Protein AF-A0A940ULR6-F1 (afdb_monomer_lite)

pLDDT: mean 80.5, std 16.22, range [32.34, 98.06]

Foldseek 3Di:
DDPVVVVVVVVCVVVVVPDPDPPPPPDPPDDDDDDDDDDQPDDPVVVVVCLVVCVPVVVVVCCVVDNDDDDDDDAADSADQLVVQCVFQVDHCVQQQCRYLVGGAAGDPPRGPQNVVCVPVHVVVDQDDDEDQDCSRANQADCDPVHRGYNNVNHDPSDYDHDD

Radius of gyration: 23.09 Å; chains: 1; bounding box: 43×70×54 Å

Sequence (164 aa):
MNRRLFLLIALLLPLLISGPSPTALAEDGTPRNIVLIGWDGCNRDVLKELIARKELPTMTALVREGALVDITVTTGATDTKAGWAQILTGYKPEVSGVYSNRRFKPIPKGMTILERAKMSPGADNVYTAMIVAKKENLGNEAPNAAFPGGPYHFSHAGMDLFIN

Structure (mmCIF, N/CA/C/O backbone):
data_AF-A0A940ULR6-F1
#
_entry.id   AF-A0A940ULR6-F1
#
loop_
_atom_site.group_PDB
_atom_site.id
_atom_site.type_symbol
_atom_site.label_atom_id
_atom_site.label_alt_id
_atom_site.label_comp_id
_atom_site.label_asym_id
_atom_site.label_entity_id
_atom_site.label_seq_id
_atom_site.pdbx_PDB_ins_code
_atom_site.Cartn_x
_atom_site.Cartn_y
_atom_site.Cartn_z
_atom_site.occupancy
_atom_site.B_iso_or_equiv
_atom_site.auth_seq_id
_atom_site.auth_comp_id
_atom_site.auth_asym_id
_atom_site.auth_atom_id
_atom_site.pdbx_PDB_model_num
ATOM 1 N N . MET A 1 1 ? -17.163 -52.550 27.966 1.00 57.69 1 MET A N 1
ATOM 2 C CA . MET A 1 1 ? -17.166 -51.078 27.815 1.00 57.69 1 MET A CA 1
ATOM 3 C C . MET A 1 1 ? -18.480 -50.541 28.367 1.00 57.69 1 MET A C 1
ATOM 5 O O . MET A 1 1 ? -19.536 -50.986 27.936 1.00 57.69 1 MET A O 1
ATOM 9 N N . ASN A 1 2 ? -18.427 -49.694 29.398 1.00 74.31 2 ASN A N 1
ATOM 10 C CA . ASN A 1 2 ? -19.606 -49.342 30.195 1.00 74.31 2 ASN A CA 1
ATOM 11 C C . ASN A 1 2 ? -20.578 -48.474 29.389 1.00 74.31 2 ASN A C 1
ATOM 13 O O . ASN A 1 2 ? -20.200 -47.421 28.886 1.00 74.31 2 ASN A O 1
ATOM 17 N N . ARG A 1 3 ? -21.849 -48.883 29.316 1.00 67.56 3 ARG A N 1
ATOM 18 C CA . ARG A 1 3 ? -22.925 -48.183 28.585 1.00 67.56 3 ARG A CA 1
ATOM 19 C C . ARG A 1 3 ? -23.041 -46.696 28.970 1.00 67.56 3 ARG A C 1
ATOM 21 O O . ARG A 1 3 ? -23.338 -45.860 28.128 1.00 67.56 3 ARG A O 1
ATOM 28 N N . ARG A 1 4 ? -22.716 -46.366 30.228 1.00 68.62 4 ARG A N 1
ATOM 29 C CA . ARG A 1 4 ? -22.636 -44.989 30.755 1.00 68.62 4 ARG A CA 1
ATOM 30 C C . ARG A 1 4 ? -21.445 -44.187 30.209 1.00 68.62 4 ARG A C 1
ATOM 32 O O . ARG A 1 4 ? -21.587 -42.999 29.961 1.00 68.62 4 ARG A O 1
ATOM 39 N N . LEU A 1 5 ? -20.302 -44.836 29.978 1.00 66.50 5 LEU A N 1
ATOM 40 C CA . LEU A 1 5 ? -19.107 -44.216 29.393 1.00 66.50 5 LEU A CA 1
ATOM 41 C C . LEU A 1 5 ? -19.309 -43.925 27.898 1.00 66.50 5 LEU A C 1
ATOM 43 O O . LEU A 1 5 ? -18.894 -42.881 27.414 1.00 66.50 5 LEU A O 1
ATOM 47 N N . PHE A 1 6 ? -20.020 -44.808 27.188 1.00 69.50 6 PHE A N 1
ATOM 48 C CA . PHE A 1 6 ? -20.367 -44.603 25.778 1.00 69.50 6 PHE A CA 1
ATOM 49 C C . PHE A 1 6 ? -21.338 -43.429 25.578 1.00 69.50 6 PHE A C 1
ATOM 51 O O . PHE A 1 6 ? -21.169 -42.639 24.655 1.00 69.50 6 PHE A O 1
ATOM 58 N N . LEU A 1 7 ? -22.315 -43.272 26.479 1.00 68.19 7 LEU A N 1
ATOM 59 C CA . LEU A 1 7 ? -23.265 -42.154 26.446 1.00 68.19 7 LEU A CA 1
ATOM 60 C C . LEU A 1 7 ? -22.602 -40.802 26.751 1.00 68.19 7 LEU A C 1
ATOM 62 O O . LEU A 1 7 ? -22.934 -39.818 26.104 1.00 68.19 7 LEU A O 1
ATOM 66 N N . LEU A 1 8 ? -21.639 -40.752 27.677 1.00 64.88 8 LEU A N 1
ATOM 67 C CA . LEU A 1 8 ? -20.884 -39.528 27.982 1.00 64.88 8 LEU A CA 1
ATOM 68 C C . LEU A 1 8 ? -19.987 -39.084 26.818 1.00 64.88 8 LEU A C 1
ATOM 70 O O . LEU A 1 8 ? -19.947 -37.900 26.497 1.00 64.88 8 LEU A O 1
ATOM 74 N N . ILE A 1 9 ? -19.314 -40.026 26.151 1.00 63.59 9 ILE A N 1
ATOM 75 C CA . ILE A 1 9 ? -18.475 -39.726 24.979 1.00 63.59 9 ILE A CA 1
ATOM 76 C C . ILE A 1 9 ? -19.342 -39.269 23.796 1.00 63.59 9 ILE A C 1
ATOM 78 O O . ILE A 1 9 ? -18.994 -38.301 23.125 1.00 63.59 9 ILE A O 1
ATOM 82 N N . ALA A 1 10 ? -20.503 -39.897 23.582 1.00 65.38 10 ALA A N 1
ATOM 83 C CA . ALA A 1 10 ? -21.436 -39.503 22.527 1.00 65.38 10 ALA A CA 1
ATOM 84 C C . ALA A 1 10 ? -22.068 -38.115 22.757 1.00 65.38 10 ALA A C 1
ATOM 86 O O . ALA A 1 10 ? -22.395 -37.438 21.786 1.00 65.38 10 ALA A O 1
ATOM 87 N N . LEU A 1 11 ? -22.214 -37.673 24.014 1.00 62.41 11 LEU A N 1
ATOM 88 C CA . LEU A 1 11 ? -22.770 -36.353 24.342 1.00 62.41 11 LEU A CA 1
ATOM 89 C C . LEU A 1 11 ? -21.739 -35.213 24.267 1.00 62.41 11 LEU A C 1
ATOM 91 O O . LEU A 1 11 ? -22.118 -34.068 24.042 1.00 62.41 11 LEU A O 1
ATOM 95 N N . LEU A 1 12 ? -20.450 -35.509 24.467 1.00 58.41 12 LEU A N 1
ATOM 96 C CA . LEU A 1 12 ? -19.371 -34.510 24.458 1.00 58.41 12 LEU A CA 1
ATOM 97 C C . LEU A 1 12 ? -18.772 -34.276 23.063 1.00 58.41 12 LEU A C 1
ATOM 99 O O . LEU A 1 12 ? -18.238 -33.199 22.801 1.00 58.41 12 LEU A O 1
ATOM 103 N N . LEU A 1 13 ? -18.895 -35.243 22.148 1.00 55.69 13 LEU A N 1
ATOM 104 C CA . LEU A 1 13 ? -18.376 -35.136 20.779 1.00 55.69 13 LEU A CA 1
ATOM 105 C C . LEU A 1 13 ? -18.987 -33.982 19.946 1.00 55.69 13 LEU A C 1
ATOM 107 O O . LEU A 1 13 ? -18.231 -33.334 19.225 1.00 55.69 13 LEU A O 1
ATOM 111 N N . PRO A 1 14 ? -20.293 -33.652 20.047 1.00 55.56 14 PRO A N 1
ATOM 112 C CA . PRO A 1 14 ? -20.871 -32.523 19.312 1.00 55.56 14 PRO A CA 1
ATOM 113 C C . PRO A 1 14 ? -20.411 -31.157 19.841 1.00 55.56 14 PRO A C 1
ATOM 115 O O . PRO A 1 14 ? -20.348 -30.200 19.073 1.00 55.56 14 PRO A O 1
ATOM 118 N N . LEU A 1 15 ? -20.057 -31.048 21.131 1.00 55.44 15 LEU A N 1
ATOM 119 C CA . LEU A 1 15 ? -19.598 -29.782 21.722 1.00 55.44 15 LEU A CA 1
ATOM 120 C C . LEU A 1 15 ? -18.194 -29.375 21.251 1.00 55.44 15 LEU A C 1
ATOM 122 O O . LEU A 1 15 ? -17.870 -28.193 21.274 1.00 55.44 15 LEU A O 1
ATOM 126 N N . LEU A 1 16 ? -17.374 -30.32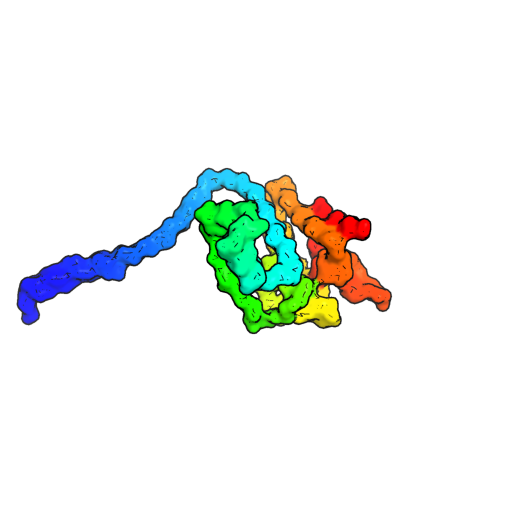8 20.800 1.00 53.81 16 LEU A N 1
ATOM 127 C CA . LEU A 1 16 ? -16.021 -30.067 20.296 1.00 53.81 16 LEU A CA 1
ATOM 128 C C . LEU A 1 16 ? -15.987 -29.637 18.819 1.00 53.81 16 LEU A C 1
ATOM 130 O O . LEU A 1 16 ? -14.940 -29.203 18.345 1.00 53.81 16 LEU A O 1
ATOM 134 N N . ILE A 1 17 ? -17.107 -29.739 18.094 1.00 58.41 17 ILE A N 1
ATOM 135 C CA . ILE A 1 17 ? -17.198 -29.393 16.662 1.00 58.41 17 ILE A CA 1
ATOM 136 C C . ILE A 1 17 ? -17.853 -28.013 16.456 1.00 58.41 17 ILE A C 1
ATOM 138 O O . ILE A 1 17 ? -17.657 -27.379 15.422 1.00 58.41 17 ILE A O 1
ATOM 142 N N . SER A 1 18 ? -18.544 -27.483 17.469 1.00 52.00 18 SER A N 1
ATOM 143 C CA . SER A 1 18 ? -19.096 -26.122 17.470 1.00 52.00 18 SER A CA 1
ATOM 144 C C . SER A 1 18 ? -18.042 -25.078 17.858 1.00 52.00 18 SER A C 1
ATOM 146 O O . SER A 1 18 ? -18.204 -24.336 18.825 1.00 52.00 18 SER A O 1
ATOM 148 N N . GLY A 1 19 ? -16.938 -25.017 17.110 1.00 59.53 19 GLY A N 1
ATOM 149 C CA . GLY A 1 19 ? -16.098 -23.820 17.111 1.00 59.53 19 GLY A CA 1
ATOM 150 C C . GLY A 1 19 ? -16.905 -22.629 16.572 1.00 59.53 19 GLY A C 1
ATOM 151 O O . GLY A 1 19 ? -17.802 -22.838 15.749 1.00 59.53 19 GLY A O 1
ATOM 152 N N . PRO A 1 20 ? -16.636 -21.384 17.011 1.00 52.47 20 PRO A N 1
ATOM 153 C CA . PRO A 1 20 ? -17.268 -20.216 16.415 1.00 52.47 20 PRO A CA 1
ATOM 154 C C . PRO A 1 20 ? -16.977 -20.239 14.914 1.00 52.47 20 PRO A C 1
ATOM 156 O O . PRO A 1 20 ? -15.827 -20.125 14.489 1.00 52.47 20 PRO A O 1
ATOM 159 N N . SER A 1 21 ? -18.021 -20.443 14.111 1.00 54.41 21 SER A N 1
ATOM 160 C CA . SER A 1 21 ? -17.916 -20.238 12.673 1.00 54.41 21 SER A CA 1
ATOM 161 C C . SER A 1 21 ? -17.529 -18.776 12.479 1.00 54.41 21 SER A C 1
ATOM 163 O O . SER A 1 21 ? -18.183 -17.921 13.084 1.00 54.41 21 SER A O 1
ATOM 165 N N . PRO A 1 22 ? -16.474 -18.453 11.708 1.00 54.78 22 PRO A N 1
ATOM 166 C CA . PRO A 1 22 ? -16.236 -17.072 11.338 1.00 54.78 22 PRO A CA 1
ATOM 167 C C . PRO A 1 22 ? -17.518 -16.603 10.668 1.00 54.78 22 PRO A C 1
ATOM 169 O O . PRO A 1 22 ? -17.937 -17.169 9.657 1.00 54.78 22 PRO A O 1
ATOM 172 N N . THR A 1 23 ? -18.192 -15.640 11.288 1.00 44.72 23 THR A N 1
ATOM 173 C CA . THR A 1 23 ? -19.350 -14.983 10.707 1.00 44.72 23 THR A CA 1
ATOM 174 C C . THR A 1 23 ? -18.837 -14.296 9.452 1.00 44.72 23 THR A C 1
ATOM 176 O O . THR A 1 23 ? -18.324 -13.181 9.501 1.00 44.72 23 THR A O 1
ATOM 179 N N . ALA A 1 24 ? -18.880 -15.001 8.324 1.00 47.94 24 ALA A N 1
ATOM 180 C CA . ALA A 1 24 ? -18.775 -14.378 7.027 1.00 47.94 24 ALA A CA 1
ATOM 181 C C . ALA A 1 24 ? -19.951 -13.407 6.992 1.00 47.94 24 ALA A C 1
ATOM 183 O O . ALA A 1 24 ? -21.107 -13.831 7.016 1.00 47.94 24 ALA A O 1
ATOM 184 N N . LEU A 1 25 ? -19.657 -12.109 7.072 1.00 52.00 25 LEU A N 1
ATOM 185 C CA . LEU A 1 25 ? -20.650 -11.081 6.813 1.00 52.00 25 LEU A CA 1
ATOM 186 C C . LE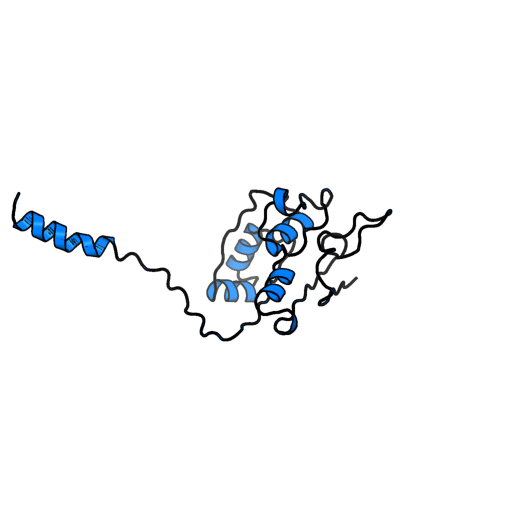U A 1 25 ? -21.249 -11.431 5.452 1.00 52.00 25 LEU A C 1
ATOM 188 O O . LEU A 1 25 ? -20.531 -11.425 4.454 1.00 52.00 25 LEU A O 1
ATOM 192 N N . ALA A 1 26 ? -22.519 -11.832 5.431 1.00 48.62 26 ALA A N 1
ATOM 193 C CA . ALA A 1 26 ? -23.229 -12.017 4.182 1.00 48.62 26 ALA A CA 1
ATOM 194 C C . ALA A 1 26 ? -23.204 -10.656 3.481 1.00 48.62 26 ALA A C 1
ATOM 196 O O . ALA A 1 26 ? -23.776 -9.694 3.995 1.00 48.62 26 ALA A O 1
ATOM 197 N N . GLU A 1 27 ? -22.470 -10.545 2.373 1.00 63.44 27 GLU A N 1
ATOM 198 C CA . GLU A 1 27 ? -22.562 -9.355 1.538 1.00 63.44 27 GLU A CA 1
ATOM 199 C C . GLU A 1 27 ? -24.001 -9.278 1.029 1.00 63.44 27 GLU A C 1
ATOM 201 O O . GLU A 1 27 ? -24.494 -10.210 0.397 1.00 63.44 27 GLU A O 1
ATOM 206 N N . ASP A 1 28 ? -24.684 -8.170 1.309 1.00 75.94 28 ASP A N 1
ATOM 207 C CA . ASP A 1 28 ? -26.061 -7.910 0.868 1.00 75.94 28 ASP A CA 1
ATOM 208 C C . ASP A 1 28 ? -26.179 -7.696 -0.659 1.00 75.94 28 ASP A C 1
ATOM 210 O O . ASP A 1 28 ? -27.242 -7.342 -1.165 1.00 75.94 28 ASP A O 1
ATOM 214 N N . GLY A 1 29 ? -25.088 -7.923 -1.399 1.00 73.69 29 GLY A N 1
ATOM 215 C CA . GLY A 1 29 ? -24.981 -7.745 -2.843 1.00 73.69 29 GLY A CA 1
ATOM 216 C C . GLY A 1 29 ? -24.878 -6.285 -3.283 1.00 73.69 29 GLY A C 1
ATOM 217 O O . GLY A 1 29 ? -24.722 -6.035 -4.478 1.00 73.69 29 GLY A O 1
ATOM 218 N N . THR A 1 30 ? -24.937 -5.319 -2.360 1.00 80.94 30 THR A N 1
ATOM 219 C CA . THR A 1 30 ? -24.827 -3.898 -2.691 1.00 80.94 30 THR A CA 1
ATOM 220 C C . THR A 1 30 ? -23.364 -3.548 -2.960 1.00 80.94 30 THR A C 1
ATOM 222 O O . THR A 1 30 ? -22.525 -3.695 -2.064 1.00 80.94 30 THR A O 1
ATOM 225 N N . PRO A 1 31 ? -23.021 -3.039 -4.159 1.00 82.50 31 PRO A N 1
ATOM 226 C CA . PRO A 1 31 ? -21.664 -2.599 -4.443 1.00 82.50 31 PRO A CA 1
ATOM 227 C C . PRO A 1 31 ? -21.211 -1.533 -3.443 1.00 82.50 31 PRO A C 1
ATOM 229 O O . PRO A 1 31 ? -21.922 -0.558 -3.190 1.00 82.50 31 PRO A O 1
ATOM 232 N N . ARG A 1 32 ? -20.009 -1.702 -2.884 1.00 87.88 32 ARG A N 1
ATOM 233 C CA . ARG A 1 32 ? -19.414 -0.735 -1.956 1.00 87.88 32 ARG A CA 1
ATOM 234 C C . ARG A 1 32 ? -18.205 -0.064 -2.580 1.00 87.88 32 ARG A C 1
ATOM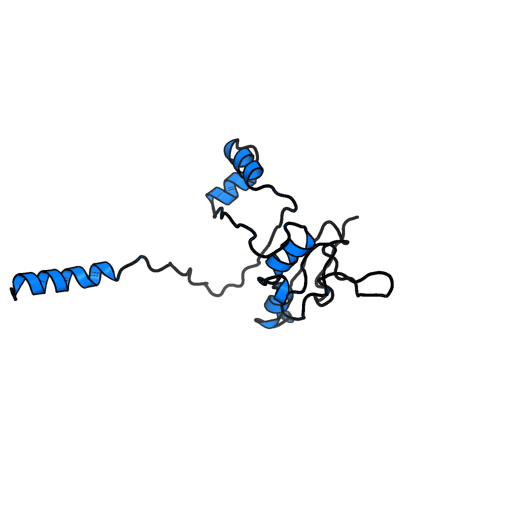 236 O O . ARG A 1 32 ? -17.333 -0.721 -3.142 1.00 87.88 32 ARG A O 1
ATOM 243 N N . ASN A 1 33 ? -18.141 1.254 -2.430 1.00 91.06 33 ASN A N 1
ATOM 244 C CA . ASN A 1 33 ? -16.945 2.011 -2.768 1.00 91.06 33 ASN A CA 1
ATOM 245 C C . ASN A 1 33 ? -15.846 1.690 -1.753 1.00 91.06 33 ASN A C 1
ATOM 247 O O . ASN A 1 33 ? -16.088 1.706 -0.545 1.00 91.06 33 ASN A O 1
ATOM 251 N N . ILE A 1 34 ? -14.638 1.422 -2.243 1.00 91.38 34 ILE A N 1
ATOM 252 C CA . ILE A 1 34 ? -13.480 1.089 -1.412 1.00 91.38 34 ILE A CA 1
ATOM 253 C C . ILE A 1 34 ? -12.454 2.208 -1.541 1.00 91.38 34 ILE A C 1
ATOM 255 O O . ILE A 1 34 ? -12.069 2.582 -2.648 1.00 91.38 34 ILE A O 1
ATOM 259 N N . VAL A 1 35 ? -11.984 2.713 -0.400 1.00 92.75 35 VAL A N 1
ATOM 260 C CA . VAL A 1 35 ? -10.885 3.679 -0.332 1.00 92.75 35 VAL A CA 1
ATOM 261 C C . VAL A 1 35 ? -9.723 3.039 0.416 1.00 92.75 35 VAL A C 1
ATOM 263 O O . VAL A 1 35 ? -9.858 2.659 1.577 1.00 92.75 35 VAL A O 1
ATOM 266 N N . LEU A 1 36 ? -8.575 2.937 -0.254 1.00 92.81 36 LEU A N 1
ATOM 267 C CA . LEU A 1 36 ? -7.310 2.533 0.351 1.00 92.81 36 LEU A CA 1
ATOM 268 C C . LEU A 1 36 ? -6.443 3.776 0.563 1.00 92.81 36 LEU A C 1
ATOM 270 O O . LEU A 1 36 ? -6.073 4.445 -0.399 1.00 92.81 36 LEU A O 1
ATOM 274 N N . ILE A 1 37 ? -6.101 4.065 1.818 1.00 92.94 37 ILE A N 1
ATOM 275 C CA . ILE A 1 37 ? -5.206 5.163 2.195 1.00 92.94 37 ILE A CA 1
ATOM 276 C C . ILE A 1 37 ? -3.907 4.552 2.706 1.00 92.94 37 ILE A C 1
ATOM 278 O O . ILE A 1 37 ? -3.927 3.740 3.629 1.00 92.94 37 ILE A O 1
ATOM 282 N N . GLY A 1 38 ? -2.777 4.953 2.129 1.00 91.62 38 GLY A N 1
ATOM 283 C CA . GLY A 1 38 ? -1.462 4.592 2.651 1.00 91.62 38 GLY A CA 1
ATOM 284 C C . GLY A 1 38 ? -0.727 5.815 3.167 1.00 91.62 38 GLY A C 1
ATOM 285 O O . GLY A 1 38 ? -0.652 6.842 2.495 1.00 91.62 38 GLY A O 1
ATOM 286 N N . TRP A 1 39 ? -0.167 5.680 4.364 1.00 93.00 39 TRP A N 1
ATOM 287 C CA . TRP A 1 39 ? 0.695 6.676 4.981 1.00 93.00 39 TRP A CA 1
ATOM 288 C C . TRP A 1 39 ? 2.150 6.224 4.830 1.00 93.00 39 TRP A C 1
ATOM 290 O O . TRP A 1 39 ? 2.625 5.360 5.568 1.00 93.00 39 TRP A O 1
ATOM 300 N N . ASP A 1 40 ? 2.851 6.796 3.848 1.00 90.38 40 ASP A N 1
ATOM 301 C CA . ASP A 1 40 ? 4.253 6.458 3.582 1.00 90.38 40 ASP A CA 1
ATOM 302 C C . ASP A 1 40 ? 5.159 6.868 4.758 1.00 90.38 40 ASP A C 1
ATOM 304 O O . ASP A 1 40 ? 4.992 7.936 5.349 1.00 90.38 40 ASP A O 1
ATOM 308 N N . GLY A 1 41 ? 6.102 5.997 5.118 1.00 91.25 41 GLY A N 1
ATOM 309 C CA . GLY A 1 41 ? 7.011 6.200 6.247 1.00 91.25 41 GLY A CA 1
ATOM 310 C C . GLY A 1 41 ? 6.359 6.161 7.637 1.00 91.25 41 GLY A C 1
ATOM 311 O O . GLY A 1 41 ? 7.011 6.535 8.612 1.00 91.25 41 GLY A O 1
ATOM 312 N N . CYS A 1 42 ? 5.102 5.718 7.767 1.00 94.44 42 CYS A N 1
ATOM 313 C CA . CYS A 1 42 ? 4.434 5.621 9.065 1.00 94.44 42 CYS A CA 1
ATOM 314 C C . CYS A 1 42 ? 5.059 4.514 9.931 1.00 94.44 42 CYS A C 1
ATOM 316 O O . CYS A 1 42 ? 4.901 3.320 9.663 1.00 94.44 42 CYS A O 1
ATOM 318 N N . ASN A 1 43 ? 5.773 4.902 10.988 1.00 94.56 43 ASN A N 1
ATOM 319 C CA . ASN A 1 43 ? 6.331 3.954 11.946 1.00 94.56 43 ASN A CA 1
ATOM 320 C C . ASN A 1 43 ? 5.231 3.437 12.894 1.00 94.56 43 ASN A C 1
ATOM 322 O O . ASN A 1 43 ? 4.539 4.224 13.542 1.00 94.56 43 ASN A O 1
ATOM 326 N N . ARG A 1 44 ? 5.101 2.107 12.995 1.00 95.38 44 ARG A N 1
ATOM 327 C CA . ARG A 1 44 ? 4.078 1.427 13.808 1.00 95.38 44 ARG A CA 1
ATOM 328 C C . ARG A 1 44 ? 4.119 1.832 15.282 1.00 95.38 44 ARG A C 1
ATOM 330 O O . ARG A 1 44 ? 3.065 2.074 15.867 1.00 95.38 44 ARG A O 1
ATOM 337 N N . ASP A 1 45 ? 5.305 1.875 15.877 1.00 96.75 45 ASP A N 1
ATOM 338 C CA . ASP A 1 45 ? 5.456 2.091 17.317 1.00 96.75 45 ASP A CA 1
ATOM 339 C C . ASP A 1 45 ? 5.130 3.541 17.671 1.00 96.75 45 ASP A C 1
ATOM 341 O O . ASP A 1 45 ? 4.360 3.795 18.596 1.00 96.75 45 ASP A O 1
ATOM 345 N N . VAL A 1 46 ? 5.596 4.481 16.843 1.00 97.56 46 VAL A N 1
ATOM 346 C CA . VAL A 1 46 ? 5.255 5.905 16.967 1.00 97.56 46 VAL A CA 1
ATOM 347 C C . VAL A 1 46 ? 3.748 6.123 16.804 1.00 97.56 46 VAL A C 1
ATOM 349 O O . VAL A 1 46 ? 3.140 6.830 17.604 1.00 97.56 46 VAL A O 1
ATOM 352 N N . LEU A 1 47 ? 3.106 5.489 15.814 1.00 96.75 47 LEU A N 1
ATOM 353 C CA . LEU A 1 47 ? 1.654 5.589 15.627 1.00 96.75 47 LEU A CA 1
ATOM 354 C C . LEU A 1 47 ? 0.891 5.111 16.872 1.00 96.75 47 LEU A C 1
ATOM 356 O O . LEU A 1 47 ? -0.031 5.785 17.332 1.00 96.75 47 LEU A O 1
ATOM 360 N N . LYS A 1 48 ? 1.280 3.960 17.431 1.00 97.31 48 LYS A N 1
ATOM 361 C CA . LYS A 1 48 ? 0.657 3.403 18.639 1.00 97.31 48 LYS A CA 1
ATOM 362 C C . LYS A 1 48 ? 0.870 4.297 19.861 1.00 97.31 48 LYS A C 1
ATOM 364 O O . LYS A 1 48 ? -0.072 4.489 20.626 1.00 97.31 48 LYS A O 1
ATOM 369 N N . GLU A 1 49 ? 2.059 4.873 20.023 1.00 98.06 49 GLU A N 1
ATOM 370 C CA . GLU A 1 49 ? 2.363 5.840 21.083 1.00 98.06 49 GLU A CA 1
ATOM 371 C C . GLU A 1 49 ? 1.460 7.079 20.990 1.00 98.06 49 GLU A C 1
ATOM 373 O O . GLU A 1 49 ? 0.833 7.465 21.978 1.00 98.06 49 GLU A O 1
ATOM 378 N N . LEU A 1 50 ? 1.316 7.657 19.795 1.00 98.00 50 LEU A N 1
ATOM 379 C CA . LEU A 1 50 ? 0.468 8.830 19.564 1.00 98.00 50 LEU A CA 1
ATOM 380 C C . LEU A 1 50 ? -1.025 8.536 19.787 1.00 98.00 50 LEU A C 1
ATOM 382 O O . LEU A 1 50 ? -1.745 9.359 20.358 1.00 98.00 50 LEU A O 1
ATOM 386 N N . ILE A 1 51 ? -1.502 7.351 19.387 1.00 97.00 51 ILE A N 1
ATOM 387 C CA . ILE A 1 51 ? -2.870 6.895 19.687 1.00 97.00 51 ILE A CA 1
ATOM 388 C C . ILE A 1 51 ? -3.064 6.748 21.201 1.00 97.00 51 ILE A C 1
ATOM 390 O O . ILE A 1 51 ? -4.059 7.235 21.739 1.00 97.00 51 ILE A O 1
ATOM 394 N N . ALA A 1 52 ? -2.111 6.131 21.908 1.00 96.56 52 ALA A N 1
ATOM 395 C CA . ALA A 1 52 ? -2.181 5.950 23.359 1.00 96.56 52 ALA A CA 1
ATOM 396 C C . ALA A 1 52 ? -2.229 7.291 24.110 1.00 96.56 52 ALA A C 1
ATOM 398 O O . ALA A 1 52 ? -2.961 7.428 25.092 1.00 96.56 52 ALA A O 1
ATOM 399 N N . ARG A 1 53 ? -1.513 8.304 23.607 1.00 97.81 53 ARG A N 1
ATOM 400 C CA . ARG A 1 53 ? -1.559 9.686 24.112 1.00 97.81 53 ARG A CA 1
ATOM 401 C C . ARG A 1 53 ? -2.798 10.474 23.684 1.00 97.81 53 ARG A C 1
ATOM 403 O O . ARG A 1 53 ? -2.993 11.590 24.154 1.00 97.81 53 ARG A O 1
ATOM 410 N N . LYS A 1 54 ? -3.667 9.897 22.845 1.00 95.75 54 LYS A N 1
ATOM 411 C CA . LYS A 1 54 ? -4.864 10.534 22.264 1.00 95.75 54 LYS A CA 1
ATOM 412 C C . LYS A 1 54 ? -4.551 11.768 21.408 1.00 95.75 54 LYS A C 1
ATOM 414 O O . LYS A 1 54 ? -5.414 12.620 21.218 1.00 95.75 54 LYS A O 1
ATOM 419 N N . GLU A 1 55 ? -3.349 11.833 20.842 1.00 98.00 55 GLU A N 1
ATOM 420 C CA . GLU A 1 55 ? -2.908 12.937 19.976 1.00 98.00 55 GLU A CA 1
ATOM 421 C C . GLU A 1 55 ? -3.425 12.792 18.534 1.00 98.00 55 GLU A C 1
ATOM 423 O O . GLU A 1 55 ? -3.415 13.747 17.762 1.00 98.00 55 GLU A O 1
ATOM 428 N N . LEU A 1 56 ? -3.937 11.609 18.175 1.00 97.56 56 LEU A N 1
ATOM 429 C CA . LEU A 1 56 ? -4.539 11.314 16.873 1.00 97.56 56 LEU A CA 1
ATOM 430 C C . LEU A 1 56 ? -6.023 10.939 17.037 1.00 97.56 56 LEU A C 1
ATOM 432 O O . LEU A 1 56 ? -6.374 9.760 16.934 1.00 97.56 56 LEU A O 1
ATOM 436 N N . PRO A 1 57 ? -6.922 11.905 17.309 1.00 96.50 57 PRO A N 1
ATOM 437 C CA . PRO A 1 57 ? -8.312 11.619 17.675 1.00 96.50 57 PRO A CA 1
ATOM 438 C C . PRO A 1 57 ? -9.073 10.835 16.596 1.00 96.50 57 PRO A C 1
ATOM 440 O O . PRO A 1 57 ? -9.795 9.892 16.921 1.00 96.50 57 PRO A O 1
ATOM 443 N N . THR A 1 58 ? -8.855 11.151 15.316 1.00 97.06 58 THR A N 1
ATOM 444 C CA . THR A 1 58 ? -9.472 10.426 14.193 1.00 97.06 58 THR A CA 1
ATOM 445 C C . THR A 1 58 ? -8.979 8.983 14.101 1.00 97.06 58 THR A C 1
ATOM 447 O O . THR A 1 58 ? -9.781 8.075 13.907 1.00 97.06 58 THR A O 1
ATOM 450 N N . MET A 1 59 ? -7.675 8.741 14.288 1.00 95.94 59 MET A N 1
ATOM 451 C CA . MET A 1 59 ? -7.129 7.377 14.262 1.00 95.94 59 MET A CA 1
ATOM 452 C C . MET A 1 59 ? -7.649 6.556 15.440 1.00 95.94 59 MET A C 1
ATOM 454 O O . MET A 1 59 ? -8.041 5.409 15.261 1.00 95.94 59 MET A O 1
ATOM 458 N N . THR A 1 60 ? -7.731 7.157 16.628 1.00 96.00 60 THR A N 1
ATOM 459 C CA . THR A 1 60 ? -8.323 6.518 17.809 1.00 96.00 60 THR A CA 1
ATOM 460 C C . THR A 1 60 ? -9.770 6.082 17.556 1.00 96.00 60 THR A C 1
ATOM 462 O O . THR A 1 60 ? -10.144 4.973 17.933 1.00 96.00 60 THR A O 1
ATOM 465 N N . ALA A 1 61 ? -10.580 6.916 16.893 1.00 97.06 61 ALA A N 1
ATOM 466 C CA . ALA A 1 61 ? -11.952 6.560 16.527 1.00 97.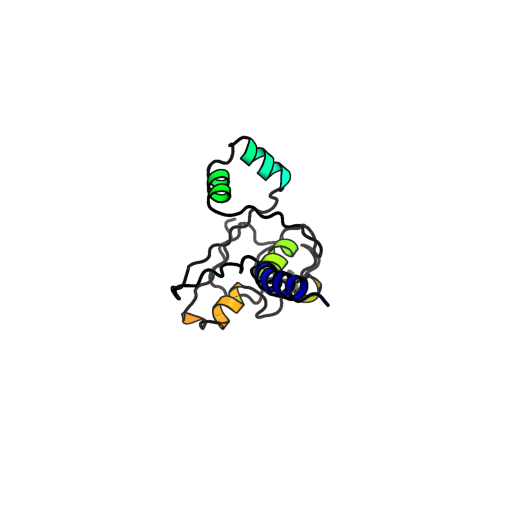06 61 ALA A CA 1
ATOM 467 C C . ALA A 1 61 ? -12.001 5.396 15.522 1.00 97.06 61 ALA A C 1
ATOM 469 O O . ALA A 1 61 ? -12.714 4.424 15.763 1.00 97.06 61 ALA A O 1
ATOM 470 N N . LEU A 1 62 ? -11.182 5.439 14.463 1.00 95.62 62 LEU A N 1
ATOM 471 C CA . LEU A 1 62 ? -11.106 4.365 13.463 1.00 95.62 62 LEU A CA 1
ATOM 472 C C . LEU A 1 62 ? -10.676 3.026 14.071 1.00 95.62 62 LEU A C 1
ATOM 474 O O . LEU A 1 62 ? -11.250 1.991 13.747 1.00 95.62 62 LEU A O 1
ATOM 478 N N . VAL A 1 63 ? -9.692 3.034 14.974 1.00 94.88 63 VAL A N 1
ATOM 479 C CA . VAL A 1 63 ? -9.239 1.817 15.665 1.00 94.88 63 VAL A CA 1
ATOM 480 C C . VAL A 1 63 ? -10.329 1.259 16.579 1.00 94.88 63 VAL A C 1
ATOM 482 O O . VAL A 1 63 ? -10.478 0.045 16.669 1.00 94.88 63 VAL A O 1
ATOM 485 N N . ARG A 1 64 ? -11.103 2.127 17.241 1.00 95.56 64 ARG A N 1
ATOM 486 C CA . ARG A 1 64 ? -12.217 1.722 18.110 1.00 95.56 64 ARG A CA 1
ATOM 487 C C . ARG A 1 64 ? -13.387 1.122 17.324 1.00 95.56 64 ARG A C 1
ATOM 489 O O . ARG A 1 64 ? -14.037 0.212 17.824 1.00 95.56 64 ARG A O 1
ATOM 496 N N . GLU A 1 65 ? -13.693 1.670 16.151 1.00 97.12 65 GLU A N 1
ATOM 497 C CA . GLU A 1 65 ? -14.843 1.269 15.322 1.00 97.12 65 GLU A CA 1
ATOM 498 C C . GLU A 1 65 ? -14.515 0.135 14.343 1.00 97.12 65 GLU A C 1
ATOM 500 O O . GLU A 1 65 ? -15.415 -0.555 13.869 1.00 97.12 65 GLU A O 1
ATOM 505 N N . GLY A 1 66 ? -13.231 -0.063 14.047 1.00 95.88 66 GLY A N 1
ATOM 506 C CA . GLY A 1 66 ? -12.731 -1.100 13.157 1.00 95.88 66 GLY A CA 1
ATOM 507 C C . GLY A 1 66 ? -11.713 -2.006 13.841 1.00 95.88 66 GLY A C 1
ATOM 508 O O . GLY A 1 66 ? -11.937 -2.524 14.932 1.00 95.88 66 GLY A O 1
ATOM 509 N N . ALA A 1 67 ? -10.590 -2.231 13.162 1.00 94.50 67 ALA A N 1
ATOM 510 C CA . ALA A 1 67 ? -9.515 -3.082 13.648 1.00 94.50 67 ALA A CA 1
ATOM 511 C C . ALA A 1 67 ? -8.150 -2.440 13.387 1.00 94.50 67 ALA A C 1
ATOM 513 O O . ALA A 1 67 ? -7.925 -1.832 12.340 1.00 94.50 67 ALA A O 1
ATOM 514 N N . LEU A 1 68 ? -7.220 -2.638 14.323 1.00 95.12 68 LEU A N 1
ATOM 515 C CA . LEU A 1 68 ? -5.800 -2.355 14.142 1.00 95.12 68 LEU A CA 1
ATOM 516 C C . LEU A 1 68 ? -5.048 -3.681 14.073 1.00 95.12 68 LEU A C 1
ATOM 518 O O . LEU A 1 68 ? -5.038 -4.440 15.042 1.00 95.12 68 LEU A O 1
ATOM 522 N N . VAL A 1 69 ? -4.425 -3.958 12.930 1.00 95.19 69 VAL A N 1
ATOM 523 C CA . VAL A 1 69 ? -3.736 -5.227 12.678 1.00 95.19 69 VAL A CA 1
ATOM 524 C C . VAL A 1 69 ? -2.247 -4.975 12.485 1.00 95.19 69 VAL A C 1
ATOM 526 O O . VAL A 1 69 ? -1.843 -4.158 11.659 1.00 95.19 69 VAL A O 1
ATOM 529 N N . ASP A 1 70 ? -1.424 -5.711 13.229 1.00 95.12 70 ASP A N 1
ATOM 530 C CA . ASP A 1 70 ? 0.026 -5.664 13.081 1.00 95.12 70 ASP A CA 1
ATOM 531 C C . ASP A 1 70 ? 0.471 -6.494 11.874 1.00 95.12 70 ASP A C 1
ATOM 533 O O . ASP A 1 70 ? 0.440 -7.723 11.896 1.00 95.12 70 ASP A O 1
ATOM 537 N N . ILE A 1 71 ? 0.921 -5.810 10.819 1.00 91.19 71 ILE A N 1
ATOM 538 C CA . ILE A 1 71 ? 1.417 -6.437 9.587 1.00 91.19 71 ILE A CA 1
ATOM 539 C C . ILE A 1 71 ? 2.919 -6.202 9.464 1.00 91.19 71 ILE A C 1
ATOM 541 O O . ILE A 1 71 ? 3.376 -5.058 9.402 1.00 91.19 71 ILE A O 1
ATOM 545 N N . THR A 1 72 ? 3.696 -7.283 9.431 1.00 91.38 72 THR A N 1
ATOM 546 C CA . THR A 1 72 ? 5.157 -7.237 9.281 1.00 91.38 72 THR A CA 1
ATOM 547 C C . THR A 1 72 ? 5.552 -7.617 7.859 1.00 91.38 72 THR A C 1
ATOM 549 O O . THR A 1 72 ? 5.144 -8.660 7.349 1.00 91.38 72 THR A O 1
ATOM 552 N N . VAL A 1 73 ? 6.375 -6.782 7.224 1.00 88.75 73 VAL A N 1
ATOM 553 C CA . VAL A 1 73 ? 6.951 -7.070 5.905 1.00 88.75 73 VAL A CA 1
ATOM 554 C C . VAL A 1 73 ? 8.023 -8.151 6.056 1.00 88.75 73 VAL A C 1
ATOM 556 O O . VAL A 1 73 ? 8.979 -7.973 6.803 1.00 88.75 73 VAL A O 1
ATOM 559 N N . THR A 1 74 ? 7.863 -9.276 5.355 1.00 89.56 74 THR A N 1
ATOM 560 C CA . THR A 1 74 ? 8.759 -10.447 5.468 1.00 89.56 74 THR A CA 1
ATOM 561 C C . THR A 1 74 ? 9.508 -10.797 4.184 1.00 89.56 74 THR A C 1
ATOM 563 O O . THR A 1 74 ? 10.405 -11.633 4.213 1.00 89.56 74 THR A O 1
ATOM 566 N N . THR A 1 75 ? 9.131 -10.216 3.042 1.00 84.06 75 THR A N 1
ATOM 567 C CA . THR A 1 75 ? 9.577 -10.690 1.714 1.00 84.06 75 THR A CA 1
ATOM 568 C C . THR A 1 75 ? 10.065 -9.591 0.775 1.00 84.06 75 THR A C 1
ATOM 570 O O . THR A 1 75 ? 10.576 -9.907 -0.294 1.00 84.06 75 THR A O 1
ATOM 573 N N . GLY A 1 76 ? 9.933 -8.317 1.147 1.00 85.56 76 GLY A N 1
ATOM 574 C CA . GLY A 1 76 ? 10.295 -7.178 0.303 1.00 85.56 76 GLY A CA 1
ATOM 575 C C . GLY A 1 76 ? 11.097 -6.123 1.049 1.00 85.56 76 GLY A C 1
ATOM 576 O O . GLY A 1 76 ? 11.177 -6.133 2.279 1.00 85.56 76 GLY A O 1
ATOM 577 N N . ALA A 1 77 ? 11.700 -5.212 0.286 1.00 92.56 77 ALA A N 1
ATOM 578 C CA . ALA A 1 77 ? 12.334 -4.031 0.849 1.00 92.56 77 ALA A CA 1
ATOM 579 C C . ALA A 1 77 ? 11.283 -3.134 1.518 1.00 92.56 77 ALA A C 1
ATOM 581 O O . ALA A 1 77 ? 10.179 -2.951 1.005 1.00 92.56 77 ALA A O 1
ATOM 582 N N . THR A 1 78 ? 11.642 -2.537 2.650 1.00 92.06 78 THR A N 1
ATOM 583 C CA . THR A 1 78 ? 10.813 -1.557 3.364 1.00 92.06 78 THR A CA 1
ATOM 584 C C . THR A 1 78 ? 11.026 -0.161 2.777 1.00 92.06 78 THR A C 1
ATOM 586 O O . THR A 1 78 ? 11.440 0.763 3.475 1.00 92.06 78 THR A O 1
ATOM 589 N N . ASP A 1 79 ? 10.819 -0.029 1.468 1.00 93.31 79 ASP A N 1
ATOM 590 C CA . ASP A 1 79 ? 10.866 1.241 0.750 1.00 93.31 79 ASP A CA 1
ATOM 591 C C . ASP A 1 79 ? 9.559 1.497 -0.010 1.00 93.31 79 ASP A C 1
ATOM 593 O O . ASP A 1 79 ? 8.735 0.595 -0.180 1.00 93.31 79 ASP A O 1
ATOM 597 N N . THR A 1 80 ? 9.347 2.747 -0.432 1.00 90.19 80 THR A N 1
ATOM 598 C CA . THR A 1 80 ? 8.093 3.201 -1.048 1.00 90.19 80 THR A CA 1
ATOM 599 C C . THR A 1 80 ? 7.653 2.292 -2.202 1.00 90.19 80 THR A C 1
ATOM 601 O O . THR A 1 80 ? 6.532 1.788 -2.206 1.00 90.19 80 THR A O 1
ATOM 604 N N . LYS A 1 81 ? 8.514 2.064 -3.201 1.00 91.75 81 LYS A N 1
ATOM 605 C CA . LYS A 1 81 ? 8.136 1.370 -4.438 1.00 91.75 81 LYS A CA 1
ATOM 606 C C . LYS A 1 81 ? 7.825 -0.103 -4.187 1.00 91.75 81 LYS A C 1
ATOM 608 O O . LYS A 1 81 ? 6.805 -0.584 -4.679 1.00 91.75 81 LYS A O 1
ATOM 613 N N . ALA A 1 82 ? 8.668 -0.806 -3.427 1.00 94.00 82 ALA A N 1
ATOM 614 C CA . ALA A 1 82 ? 8.429 -2.212 -3.114 1.00 94.00 82 ALA A CA 1
ATOM 615 C C . ALA A 1 82 ? 7.191 -2.383 -2.226 1.00 94.00 82 ALA A C 1
ATOM 617 O O . ALA A 1 82 ? 6.336 -3.211 -2.539 1.00 94.00 82 ALA A O 1
ATOM 618 N N . GLY A 1 83 ? 7.041 -1.557 -1.185 1.00 93.44 83 GLY A N 1
ATOM 619 C CA . GLY A 1 83 ? 5.897 -1.612 -0.275 1.00 93.44 83 GLY A CA 1
ATOM 620 C C . GLY A 1 83 ? 4.564 -1.451 -1.007 1.00 93.44 83 GLY A C 1
ATOM 621 O O . GLY A 1 83 ? 3.684 -2.306 -0.897 1.00 93.44 83 GLY A O 1
ATOM 622 N N . TRP A 1 84 ? 4.436 -0.409 -1.832 1.00 93.00 84 TRP A N 1
ATOM 623 C CA . TRP A 1 84 ? 3.219 -0.179 -2.611 1.00 93.00 84 TRP A CA 1
ATOM 624 C C . TRP A 1 84 ? 2.956 -1.269 -3.654 1.00 93.00 84 TRP A C 1
ATOM 626 O O . TRP A 1 84 ? 1.807 -1.684 -3.814 1.00 93.00 84 TRP A O 1
ATOM 636 N N . ALA A 1 85 ? 3.996 -1.791 -4.314 1.00 93.00 85 ALA A N 1
ATOM 637 C CA . ALA A 1 85 ? 3.827 -2.885 -5.267 1.00 93.00 85 ALA A CA 1
ATOM 638 C C . ALA A 1 85 ? 3.260 -4.136 -4.583 1.00 93.00 85 ALA A C 1
ATOM 640 O O . ALA A 1 85 ? 2.345 -4.764 -5.115 1.00 93.00 85 ALA A O 1
ATOM 641 N N . GLN A 1 86 ? 3.743 -4.487 -3.388 1.00 94.25 86 GLN A N 1
ATOM 642 C CA . GLN A 1 86 ? 3.208 -5.631 -2.647 1.00 94.25 86 GLN A CA 1
ATOM 643 C C . GLN A 1 86 ? 1.773 -5.389 -2.165 1.00 94.25 86 GLN A C 1
ATOM 645 O O . GLN A 1 86 ? 0.948 -6.289 -2.291 1.00 94.25 86 GLN A O 1
ATOM 650 N N . ILE A 1 87 ? 1.445 -4.185 -1.683 1.00 93.50 87 ILE A N 1
ATOM 651 C CA . ILE A 1 87 ? 0.079 -3.828 -1.262 1.00 93.50 87 ILE A CA 1
ATOM 652 C C . ILE A 1 87 ? -0.907 -3.953 -2.430 1.00 93.50 87 ILE A C 1
ATOM 654 O O . ILE A 1 87 ? -1.960 -4.571 -2.295 1.00 93.50 87 ILE A O 1
ATOM 658 N N . LEU A 1 88 ? -0.566 -3.388 -3.590 1.00 92.75 88 LEU A N 1
ATOM 659 C CA . LEU A 1 88 ? -1.491 -3.297 -4.720 1.00 92.75 88 LEU A CA 1
ATOM 660 C C . LEU A 1 88 ? -1.586 -4.586 -5.532 1.00 92.75 88 LEU A C 1
ATOM 662 O O . LEU A 1 88 ? -2.577 -4.792 -6.229 1.00 92.75 88 LEU A O 1
ATOM 666 N N . THR A 1 89 ? -0.581 -5.456 -5.465 1.00 93.19 89 THR A N 1
ATOM 667 C CA . THR A 1 89 ? -0.583 -6.725 -6.208 1.00 93.19 89 THR A CA 1
ATOM 668 C C . THR A 1 89 ? -0.910 -7.925 -5.318 1.00 93.19 89 THR A C 1
ATOM 670 O O . THR A 1 89 ? -1.481 -8.907 -5.790 1.00 93.19 89 THR A O 1
ATOM 673 N N . GLY A 1 90 ? -0.598 -7.851 -4.022 1.00 93.69 90 GLY A N 1
ATOM 674 C CA . GLY A 1 90 ? -0.644 -8.983 -3.094 1.00 93.69 90 GLY A CA 1
ATOM 675 C C . GLY A 1 90 ? 0.495 -9.990 -3.293 1.00 93.69 90 GLY A C 1
ATOM 676 O O . GLY A 1 90 ? 0.474 -11.060 -2.689 1.00 93.69 90 GLY A O 1
ATOM 677 N N . TYR A 1 91 ? 1.482 -9.681 -4.141 1.00 95.00 91 TYR A N 1
ATOM 678 C CA . TYR A 1 91 ? 2.535 -10.612 -4.539 1.00 95.00 91 TYR A CA 1
ATOM 679 C C . TYR A 1 91 ? 3.913 -10.241 -3.979 1.00 95.00 91 TYR A C 1
ATOM 681 O O . TYR A 1 91 ? 4.207 -9.091 -3.652 1.00 95.00 91 TYR A O 1
ATOM 689 N N . LYS A 1 92 ? 4.785 -11.250 -3.871 1.00 95.75 92 LYS A N 1
ATOM 690 C CA . LYS A 1 92 ? 6.198 -11.076 -3.508 1.00 95.75 92 LYS A CA 1
ATOM 691 C C . LYS A 1 92 ? 7.000 -10.458 -4.667 1.00 95.75 92 LYS A C 1
ATOM 693 O O . LYS A 1 92 ? 6.568 -10.585 -5.819 1.00 95.75 92 LYS A O 1
ATOM 698 N N . PRO A 1 93 ? 8.173 -9.854 -4.400 1.00 95.62 93 PRO A N 1
ATOM 699 C CA . PRO A 1 93 ? 9.021 -9.262 -5.435 1.00 95.62 93 PRO A CA 1
ATOM 700 C C . PRO A 1 93 ? 9.392 -10.197 -6.591 1.00 95.62 93 PRO A C 1
ATOM 702 O O . PRO A 1 93 ? 9.541 -9.739 -7.719 1.00 95.62 93 PRO A O 1
ATOM 705 N N . GLU A 1 94 ? 9.508 -11.505 -6.345 1.00 95.62 94 GLU A N 1
ATOM 706 C CA . GLU A 1 94 ? 9.819 -12.503 -7.379 1.00 95.62 94 GLU A CA 1
ATOM 707 C C . GLU A 1 94 ? 8.715 -12.640 -8.429 1.00 95.62 94 GLU A C 1
ATOM 709 O O . GLU A 1 94 ? 8.987 -13.040 -9.558 1.00 95.62 94 GLU A O 1
ATOM 714 N N . VAL A 1 95 ? 7.479 -12.303 -8.060 1.00 95.38 95 VAL A N 1
ATOM 715 C CA . VAL A 1 95 ? 6.311 -12.363 -8.944 1.00 95.38 95 VAL A CA 1
ATOM 716 C C . VAL A 1 95 ? 6.013 -10.987 -9.535 1.00 95.38 95 VAL A C 1
ATOM 718 O O . VAL A 1 95 ? 5.760 -10.880 -10.731 1.00 95.38 95 VAL A O 1
ATOM 721 N N . SER A 1 96 ? 6.074 -9.926 -8.723 1.00 93.19 96 SER A N 1
ATOM 722 C CA . SER A 1 96 ? 5.787 -8.560 -9.185 1.00 93.19 96 SER A CA 1
ATOM 723 C C . SER A 1 96 ? 6.933 -7.931 -9.984 1.00 93.19 96 SER A C 1
ATOM 725 O O . SER A 1 96 ? 6.710 -6.990 -10.738 1.00 93.19 96 SER A O 1
ATOM 727 N N . GLY A 1 97 ? 8.168 -8.411 -9.806 1.00 93.62 97 GLY A N 1
ATOM 728 C CA . GLY A 1 97 ? 9.373 -7.831 -10.399 1.00 93.62 97 GLY A CA 1
ATOM 729 C C . GLY A 1 97 ? 9.869 -6.552 -9.712 1.00 93.62 97 GLY A C 1
ATOM 730 O O . GLY A 1 97 ? 10.840 -5.955 -10.183 1.00 93.62 97 GLY A O 1
ATOM 731 N N . VAL A 1 98 ? 9.243 -6.123 -8.610 1.00 93.50 98 VAL A N 1
ATOM 732 C CA . VAL A 1 98 ? 9.586 -4.896 -7.872 1.00 93.50 98 VAL A CA 1
ATOM 733 C C . VAL A 1 98 ? 10.270 -5.262 -6.556 1.00 93.50 98 VAL A C 1
ATOM 735 O O . VAL A 1 98 ? 9.614 -5.626 -5.586 1.00 93.50 98 VAL A O 1
ATOM 738 N N . TYR A 1 99 ? 11.600 -5.164 -6.520 1.00 95.00 99 TYR A N 1
ATOM 739 C CA . TYR A 1 99 ? 12.402 -5.545 -5.351 1.00 95.00 99 TYR A CA 1
ATOM 740 C C . TYR A 1 99 ? 12.773 -4.367 -4.452 1.00 95.00 99 TYR A C 1
ATOM 742 O O . TYR A 1 99 ? 12.947 -4.561 -3.253 1.00 95.00 99 TYR A O 1
ATOM 750 N N . SER A 1 100 ? 12.937 -3.172 -5.021 1.00 94.06 100 SER A N 1
ATOM 751 C CA . SER A 1 100 ? 13.233 -1.930 -4.299 1.00 94.06 100 SER A CA 1
ATOM 752 C C . SER A 1 100 ? 12.969 -0.709 -5.182 1.00 94.06 100 SER A C 1
ATOM 754 O O . SER A 1 100 ? 12.732 -0.838 -6.386 1.00 94.06 100 SER A O 1
ATOM 756 N N . ASN A 1 101 ? 13.122 0.491 -4.622 1.00 90.25 101 ASN A N 1
ATOM 757 C CA . ASN A 1 101 ? 13.087 1.765 -5.344 1.00 90.25 101 ASN A CA 1
ATOM 758 C C . ASN A 1 101 ? 14.036 1.805 -6.552 1.00 90.25 101 ASN A C 1
ATOM 760 O O . ASN A 1 101 ? 13.738 2.472 -7.540 1.00 90.25 101 ASN A O 1
ATOM 764 N N . ARG A 1 102 ? 15.177 1.105 -6.481 1.00 89.38 102 ARG A N 1
ATOM 765 C CA . ARG A 1 102 ? 16.218 1.112 -7.527 1.00 89.38 102 ARG A CA 1
ATOM 766 C C . ARG A 1 102 ? 16.282 -0.172 -8.349 1.00 89.38 102 ARG A C 1
ATOM 768 O O . ARG A 1 102 ? 16.879 -0.168 -9.419 1.00 89.38 102 ARG A O 1
ATOM 775 N N . ARG A 1 103 ? 15.702 -1.271 -7.861 1.00 91.69 103 ARG A N 1
ATOM 776 C CA . ARG A 1 103 ? 15.698 -2.569 -8.542 1.00 91.69 103 ARG A CA 1
ATOM 777 C C . ARG A 1 103 ? 14.266 -2.998 -8.796 1.00 91.69 103 ARG A C 1
ATOM 779 O O . ARG A 1 103 ? 13.639 -3.643 -7.957 1.00 91.69 103 ARG A O 1
ATOM 786 N N . PHE A 1 104 ? 13.760 -2.654 -9.968 1.00 91.56 104 PHE A N 1
ATOM 787 C CA . PHE A 1 104 ? 12.401 -2.986 -10.353 1.00 91.56 104 PHE A CA 1
ATOM 788 C C . PHE A 1 104 ? 12.281 -3.189 -11.861 1.00 91.56 104 PHE A C 1
ATOM 790 O O . PHE A 1 104 ? 13.150 -2.792 -12.639 1.00 91.56 104 PHE A O 1
ATOM 797 N N . LYS A 1 105 ? 11.179 -3.818 -12.248 1.00 88.50 105 LYS A N 1
ATOM 798 C CA . LYS A 1 105 ? 10.657 -3.879 -13.610 1.00 88.50 105 LYS A CA 1
ATOM 799 C C . LYS A 1 105 ? 9.193 -3.424 -13.579 1.00 88.50 105 LYS A C 1
ATOM 801 O O . LYS A 1 105 ? 8.617 -3.345 -12.490 1.00 88.50 105 LYS A O 1
ATOM 806 N N . PRO A 1 106 ? 8.584 -3.130 -14.736 1.00 88.00 106 PRO A N 1
ATOM 807 C CA . PRO A 1 106 ? 7.137 -2.974 -14.818 1.00 88.00 106 PRO A CA 1
ATOM 808 C C . PRO A 1 106 ? 6.405 -4.187 -14.217 1.00 88.00 106 PRO A C 1
ATOM 810 O O . PRO A 1 106 ? 6.776 -5.328 -14.499 1.00 88.00 106 PRO A O 1
ATOM 813 N N . ILE A 1 107 ? 5.379 -3.937 -13.399 1.00 90.19 107 ILE A N 1
ATOM 814 C CA . ILE A 1 107 ? 4.532 -4.975 -12.793 1.00 90.19 107 ILE A CA 1
ATOM 815 C C . ILE A 1 107 ? 3.742 -5.669 -13.906 1.00 90.19 107 ILE A C 1
ATOM 817 O O . ILE A 1 107 ? 3.084 -4.967 -14.664 1.00 90.19 107 ILE A O 1
ATOM 821 N N . PRO A 1 108 ? 3.735 -7.007 -14.024 1.00 89.50 108 PRO A N 1
ATOM 822 C CA . PRO A 1 108 ? 2.987 -7.685 -15.080 1.00 89.50 108 PRO A CA 1
ATOM 823 C C . PRO A 1 108 ? 1.495 -7.304 -15.127 1.00 89.50 108 PRO A C 1
ATOM 825 O O . PRO A 1 108 ? 0.848 -7.126 -14.093 1.00 89.50 108 PRO A O 1
ATOM 828 N N . LYS A 1 109 ? 0.942 -7.220 -16.344 1.00 87.81 109 LYS A N 1
ATOM 829 C CA . LYS A 1 109 ? -0.460 -6.853 -16.595 1.00 87.81 109 LYS A CA 1
ATOM 830 C C . LYS A 1 109 ? -1.434 -7.764 -15.839 1.00 87.81 109 LYS A C 1
ATOM 832 O O . LYS A 1 109 ? -1.262 -8.980 -15.804 1.00 87.81 109 LYS A O 1
ATOM 837 N N . GLY A 1 110 ? -2.491 -7.171 -15.295 1.00 86.81 110 GLY A N 1
ATOM 838 C CA . GLY A 1 110 ? -3.566 -7.864 -14.585 1.00 86.81 110 GLY A CA 1
ATOM 839 C C . GLY A 1 110 ? -3.235 -8.240 -13.140 1.00 86.81 110 GLY A C 1
ATOM 840 O O . GLY A 1 110 ? -4.047 -8.896 -12.492 1.00 86.81 110 GLY A O 1
ATOM 841 N N . MET A 1 111 ? -2.068 -7.851 -12.614 1.00 89.81 111 MET A N 1
ATOM 842 C CA . MET A 1 111 ? -1.687 -8.177 -11.235 1.00 89.81 111 MET A CA 1
ATOM 843 C C . MET A 1 111 ? -2.204 -7.166 -10.216 1.00 89.81 111 MET A C 1
ATOM 845 O O . MET A 1 111 ? -2.447 -7.526 -9.060 1.00 89.81 111 MET A O 1
ATOM 849 N N . THR A 1 112 ? -2.371 -5.904 -10.607 1.00 90.69 112 THR A N 1
ATOM 850 C CA . THR A 1 112 ? -2.807 -4.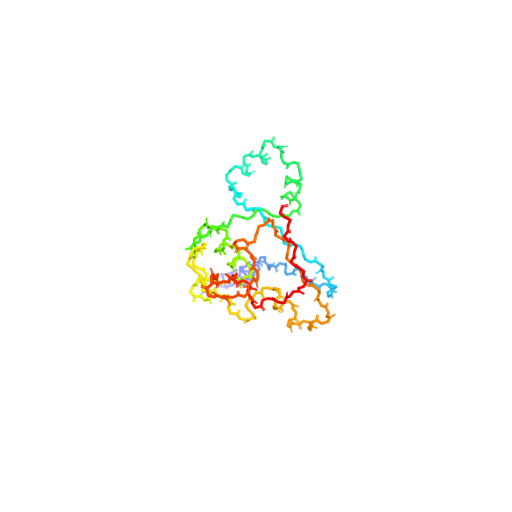879 -9.658 1.00 90.69 112 THR A CA 1
ATOM 851 C C . THR A 1 112 ? -4.281 -5.065 -9.297 1.00 90.69 112 THR A C 1
ATOM 853 O O . THR A 1 112 ? -5.096 -5.524 -10.100 1.00 90.69 112 THR A O 1
ATOM 856 N N . ILE A 1 113 ? -4.651 -4.701 -8.069 1.00 89.19 113 ILE A N 1
ATOM 857 C CA . ILE A 1 113 ? -6.047 -4.677 -7.617 1.00 89.19 113 ILE A CA 1
ATOM 858 C C . ILE A 1 113 ? -6.898 -3.764 -8.511 1.00 89.19 113 ILE A C 1
ATOM 860 O O . ILE A 1 113 ? -8.058 -4.068 -8.751 1.00 89.19 113 ILE A O 1
ATOM 864 N N . LEU A 1 114 ? -6.307 -2.702 -9.069 1.00 86.62 114 LEU A N 1
ATOM 865 C CA . LEU A 1 114 ? -6.979 -1.761 -9.967 1.00 86.62 114 LEU A CA 1
ATOM 866 C C . LEU A 1 114 ? -7.392 -2.439 -11.282 1.00 86.62 114 LEU A C 1
ATOM 868 O O . LEU A 1 114 ? -8.529 -2.304 -11.725 1.00 86.62 114 LEU A O 1
ATOM 872 N N . GLU A 1 115 ? -6.493 -3.214 -11.891 1.00 86.56 115 GLU A N 1
ATOM 873 C CA . GLU A 1 115 ? -6.812 -3.983 -13.098 1.00 86.56 115 GLU A CA 1
ATOM 874 C C . GLU A 1 115 ? -7.818 -5.100 -12.794 1.00 86.56 115 GLU A C 1
ATOM 876 O O . GLU A 1 115 ? -8.806 -5.255 -13.511 1.00 86.56 115 GLU A O 1
ATOM 881 N N . ARG A 1 116 ? -7.616 -5.847 -11.701 1.00 86.56 116 ARG A N 1
ATOM 882 C CA . ARG A 1 116 ? -8.501 -6.962 -11.323 1.00 86.56 116 ARG A CA 1
ATOM 883 C C . ARG A 1 116 ? -9.912 -6.506 -10.958 1.00 86.56 116 ARG A C 1
ATOM 885 O O . ARG A 1 116 ? -10.875 -7.174 -11.332 1.00 86.56 116 ARG A O 1
ATOM 892 N N . ALA A 1 117 ? -10.043 -5.359 -10.295 1.00 85.31 117 ALA A N 1
ATOM 893 C CA . ALA A 1 117 ? -11.334 -4.760 -9.968 1.00 85.31 117 ALA A CA 1
ATOM 894 C C . ALA A 1 117 ? -12.138 -4.387 -11.221 1.00 85.31 117 ALA A C 1
ATOM 896 O O . ALA A 1 117 ? -13.360 -4.419 -11.174 1.00 85.31 117 ALA A O 1
ATOM 897 N N . LYS A 1 118 ? -11.477 -4.093 -12.348 1.00 84.00 118 LYS A N 1
ATOM 898 C CA . LYS A 1 118 ? -12.138 -3.877 -13.645 1.00 84.00 118 LYS A CA 1
ATOM 899 C C . LYS A 1 118 ? -12.445 -5.176 -14.390 1.00 84.00 118 LYS A C 1
ATOM 901 O O . LYS A 1 118 ? -13.401 -5.226 -15.155 1.00 84.00 118 LYS A O 1
ATOM 906 N N . MET A 1 119 ? -11.656 -6.231 -14.185 1.00 82.00 119 MET A N 1
ATOM 907 C CA . MET A 1 119 ? -11.852 -7.515 -14.871 1.00 82.00 119 MET A CA 1
ATOM 908 C C . MET A 1 119 ? -13.067 -8.301 -14.359 1.00 82.00 119 MET A C 1
ATOM 910 O O . MET A 1 119 ? -13.708 -8.976 -15.155 1.00 82.00 119 MET A O 1
ATOM 914 N N . SER A 1 120 ? -13.381 -8.232 -13.060 1.00 75.44 120 SER A N 1
ATOM 915 C CA . SER A 1 120 ? -14.435 -9.065 -12.447 1.00 75.44 120 SER A CA 1
ATOM 916 C C . SER A 1 120 ? -15.875 -8.615 -12.781 1.00 75.44 120 SER A C 1
ATOM 918 O O . SER A 1 120 ? -16.642 -9.430 -13.290 1.00 75.44 120 SER A O 1
ATOM 920 N N . PRO A 1 121 ? -16.262 -7.338 -12.586 1.00 72.94 121 PRO A N 1
ATOM 921 C CA . PRO A 1 121 ? -17.586 -6.835 -12.958 1.00 72.94 121 PRO A CA 1
ATOM 922 C C . PRO A 1 121 ? -17.657 -6.306 -14.401 1.00 72.94 121 PRO A C 1
ATOM 924 O O . PRO A 1 121 ? -18.743 -5.971 -14.865 1.00 72.94 121 PRO A O 1
ATOM 927 N N . GLY A 1 122 ? -16.528 -6.207 -15.111 1.00 71.62 122 GLY A N 1
ATOM 928 C CA . GLY A 1 122 ? -16.408 -5.511 -16.395 1.00 71.62 122 GLY A CA 1
ATOM 929 C C . GLY A 1 122 ? -16.001 -4.043 -16.222 1.00 71.62 122 GLY A C 1
ATOM 930 O O . GLY A 1 122 ? -16.417 -3.371 -15.278 1.00 71.62 122 GLY A O 1
ATOM 931 N N . ALA A 1 123 ? -15.164 -3.542 -17.136 1.00 74.25 123 ALA A N 1
ATOM 932 C CA . ALA A 1 123 ? -14.481 -2.253 -16.987 1.00 74.25 123 ALA A CA 1
ATOM 933 C C . ALA A 1 123 ? -15.426 -1.039 -16.909 1.00 74.25 123 ALA A C 1
ATOM 935 O O . ALA A 1 123 ? -15.049 -0.027 -16.322 1.00 74.25 123 ALA A O 1
ATOM 936 N N . ASP A 1 124 ? -16.641 -1.160 -17.445 1.00 82.50 124 ASP A N 1
ATOM 937 C CA . ASP A 1 124 ? -17.649 -0.093 -17.452 1.00 82.50 124 ASP A CA 1
ATOM 938 C C . ASP A 1 124 ? -18.408 0.029 -16.120 1.00 82.50 124 ASP A C 1
ATOM 940 O O . ASP A 1 124 ? -19.080 1.027 -15.875 1.00 82.50 124 ASP A O 1
ATOM 944 N N . ASN A 1 125 ? -18.279 -0.966 -15.235 1.00 84.25 125 ASN A N 1
ATOM 945 C CA . ASN A 1 125 ? -19.035 -1.045 -13.984 1.00 84.25 125 ASN A CA 1
ATOM 946 C C . ASN A 1 125 ? -18.231 -0.609 -12.752 1.00 84.25 125 ASN A C 1
ATOM 948 O O . ASN A 1 125 ? -18.797 -0.469 -11.669 1.00 84.25 125 ASN A O 1
ATOM 952 N N . VAL A 1 126 ? -16.915 -0.405 -12.889 1.00 85.06 126 VAL A N 1
ATOM 953 C CA . VAL A 1 126 ? -16.040 0.014 -11.786 1.00 85.06 126 VAL A CA 1
ATOM 954 C C . VAL A 1 126 ? -15.053 1.076 -12.243 1.00 85.06 126 VAL A C 1
ATOM 956 O O . VAL A 1 126 ? -14.233 0.871 -13.141 1.00 85.06 126 VAL A O 1
ATOM 959 N N . TYR A 1 127 ? -15.071 2.200 -11.534 1.00 85.88 127 TYR A N 1
ATOM 960 C CA . TYR A 1 127 ? -14.042 3.219 -11.643 1.00 85.88 127 TYR A CA 1
ATOM 961 C C . TYR A 1 127 ? -12.904 2.949 -10.653 1.00 85.88 127 TYR A C 1
ATOM 963 O O . TYR A 1 127 ? -13.133 2.614 -9.493 1.00 85.88 127 TYR A O 1
ATOM 971 N N . THR A 1 128 ? -11.664 3.127 -11.106 1.00 85.38 128 THR A N 1
ATOM 972 C CA . THR A 1 128 ? -10.464 2.973 -10.273 1.00 85.38 128 THR A CA 1
ATOM 973 C C . THR A 1 128 ? -9.554 4.174 -10.471 1.00 85.38 128 THR A C 1
ATOM 975 O O . THR A 1 128 ? -9.240 4.509 -11.614 1.00 85.38 128 THR A O 1
ATOM 978 N N . ALA A 1 129 ? -9.067 4.761 -9.382 1.00 84.31 129 ALA A N 1
ATOM 979 C CA . ALA A 1 129 ? -8.083 5.837 -9.413 1.00 84.31 129 ALA A CA 1
ATOM 980 C C . ALA A 1 129 ? -7.021 5.626 -8.329 1.00 84.31 129 ALA A C 1
ATOM 982 O O . ALA A 1 129 ? -7.290 5.003 -7.301 1.00 84.31 129 ALA A O 1
ATOM 983 N N . MET A 1 130 ? -5.825 6.161 -8.568 1.00 84.38 130 MET A N 1
ATOM 984 C CA . MET A 1 130 ? -4.718 6.159 -7.618 1.00 84.38 130 MET A CA 1
ATOM 985 C C . MET A 1 130 ? -4.131 7.568 -7.557 1.00 84.38 130 MET A C 1
ATOM 987 O O . MET A 1 130 ? -3.620 8.087 -8.542 1.00 84.38 130 MET A O 1
ATOM 991 N N . ILE A 1 131 ? -4.221 8.195 -6.386 1.00 84.12 131 ILE A N 1
ATOM 992 C CA . ILE A 1 131 ? -3.744 9.562 -6.160 1.00 84.12 131 ILE A CA 1
ATOM 993 C C . ILE A 1 131 ? -2.460 9.474 -5.343 1.00 84.12 131 ILE A C 1
ATOM 995 O O . ILE A 1 131 ? -2.452 8.867 -4.271 1.00 84.12 131 ILE A O 1
ATOM 999 N N . VAL A 1 132 ? -1.372 10.061 -5.845 1.00 81.44 132 VAL A N 1
ATOM 1000 C CA . VAL A 1 132 ? -0.046 9.950 -5.227 1.00 81.44 132 VAL A CA 1
ATOM 1001 C C . VAL A 1 132 ? 0.656 11.297 -5.153 1.00 81.44 132 VAL A C 1
ATOM 1003 O O . VAL A 1 132 ? 0.621 12.094 -6.083 1.00 81.44 132 VAL A O 1
ATOM 1006 N N . ALA A 1 133 ? 1.354 11.532 -4.042 1.00 79.75 133 ALA A N 1
ATOM 1007 C CA . ALA A 1 133 ? 2.061 12.789 -3.813 1.00 79.75 133 ALA A CA 1
ATOM 1008 C C . ALA A 1 133 ? 3.386 12.909 -4.590 1.00 79.75 133 ALA A C 1
ATOM 1010 O O . ALA A 1 133 ? 3.902 14.007 -4.732 1.00 79.75 133 ALA A O 1
ATOM 1011 N N . LYS A 1 134 ? 3.979 11.795 -5.049 1.00 74.25 134 LYS A N 1
ATOM 1012 C CA . LYS A 1 134 ? 5.281 11.782 -5.742 1.00 74.25 134 LYS A CA 1
ATOM 1013 C C . LYS A 1 134 ? 5.320 10.764 -6.871 1.00 74.25 134 LYS A C 1
ATOM 1015 O O . LYS A 1 134 ? 4.822 9.644 -6.735 1.00 74.25 134 LYS A O 1
ATOM 1020 N N . LYS A 1 135 ? 5.979 11.138 -7.963 1.00 73.94 135 LYS A N 1
ATOM 1021 C CA . LYS A 1 135 ? 6.002 10.373 -9.212 1.00 73.94 135 LYS A CA 1
ATOM 1022 C C . LYS A 1 135 ? 7.121 9.344 -9.286 1.00 73.94 135 LYS A C 1
ATOM 1024 O O . LYS A 1 135 ? 6.928 8.259 -9.821 1.00 73.94 135 LYS A O 1
ATOM 1029 N N . GLU A 1 136 ? 8.281 9.644 -8.720 1.00 75.25 136 GLU A N 1
ATOM 1030 C CA . GLU A 1 136 ? 9.528 8.897 -8.917 1.00 75.25 136 GLU A CA 1
ATOM 1031 C C . GLU A 1 136 ? 9.404 7.428 -8.474 1.00 75.25 136 GLU A C 1
ATOM 1033 O O . GLU A 1 136 ? 9.994 6.515 -9.063 1.00 75.25 136 GLU A O 1
ATOM 1038 N N . ASN A 1 137 ? 8.573 7.173 -7.459 1.00 82.75 137 ASN A N 1
ATOM 1039 C CA . ASN A 1 137 ? 8.341 5.828 -6.951 1.00 82.75 137 ASN A CA 1
ATOM 1040 C C . ASN A 1 137 ? 7.052 5.180 -7.452 1.00 82.75 137 ASN A C 1
ATOM 1042 O O . ASN A 1 137 ? 7.055 3.969 -7.669 1.00 82.75 137 ASN A O 1
ATOM 1046 N N . LEU A 1 138 ? 6.001 5.963 -7.687 1.00 84.25 138 LEU A N 1
ATOM 1047 C CA . LEU A 1 138 ? 4.642 5.458 -7.890 1.00 84.25 138 LEU A CA 1
ATOM 1048 C C . LEU A 1 138 ? 4.037 5.816 -9.250 1.00 84.25 138 LEU A C 1
ATOM 1050 O O . LEU A 1 138 ? 2.870 5.536 -9.485 1.00 84.25 138 LEU A O 1
ATOM 1054 N N . GLY A 1 139 ? 4.817 6.424 -10.141 1.00 76.88 139 GLY A N 1
ATOM 1055 C CA . GLY A 1 139 ? 4.346 6.827 -11.457 1.00 76.88 139 GLY A CA 1
ATOM 1056 C C . GLY A 1 139 ? 4.050 5.661 -12.401 1.00 76.88 139 GLY A C 1
ATOM 1057 O O . GLY A 1 139 ? 4.441 4.513 -12.169 1.00 76.88 139 GLY A O 1
ATOM 1058 N N . ASN A 1 140 ? 3.400 6.001 -13.511 1.00 76.00 140 ASN A N 1
ATOM 1059 C CA . ASN A 1 140 ? 2.990 5.094 -14.585 1.00 76.00 140 ASN A CA 1
ATOM 1060 C C . ASN A 1 140 ? 3.697 5.379 -15.923 1.00 76.00 140 ASN A C 1
ATOM 1062 O O . ASN A 1 140 ? 3.287 4.876 -16.969 1.00 76.00 140 ASN A O 1
ATOM 1066 N N . GLU A 1 141 ? 4.765 6.180 -15.910 1.00 75.38 141 GLU A N 1
ATOM 1067 C CA . GLU A 1 141 ? 5.472 6.540 -17.137 1.00 75.38 141 GLU A CA 1
ATOM 1068 C C . GLU A 1 141 ? 6.035 5.329 -17.869 1.00 75.38 141 GLU A C 1
ATOM 1070 O O . GLU A 1 141 ? 6.566 4.394 -17.258 1.00 75.38 141 GLU A O 1
ATOM 1075 N N . ALA A 1 142 ? 5.960 5.390 -19.199 1.00 69.38 142 ALA A N 1
ATOM 1076 C CA . ALA A 1 142 ? 6.534 4.377 -20.059 1.00 69.38 142 ALA A CA 1
ATOM 1077 C C . ALA A 1 142 ? 8.061 4.310 -19.915 1.00 69.38 142 ALA A C 1
ATOM 1079 O O . ALA A 1 142 ? 8.716 5.359 -19.875 1.00 69.38 142 ALA A O 1
ATOM 1080 N N . PRO A 1 143 ? 8.641 3.095 -19.877 1.00 67.12 143 PRO A N 1
ATOM 1081 C CA . PRO A 1 143 ? 10.078 2.926 -20.008 1.00 67.12 143 PRO A CA 1
ATOM 1082 C C . PRO A 1 143 ? 10.585 3.588 -21.293 1.00 67.12 143 PRO A C 1
ATOM 1084 O O . PRO A 1 143 ? 10.017 3.406 -22.368 1.00 67.12 143 PRO A O 1
ATOM 1087 N N . ASN A 1 144 ? 11.669 4.344 -21.189 1.00 75.31 144 ASN A N 1
ATOM 1088 C CA . ASN A 1 144 ? 12.382 4.946 -22.305 1.00 75.31 144 ASN A CA 1
ATOM 1089 C C . ASN A 1 144 ? 13.900 4.894 -22.055 1.00 75.31 144 ASN A C 1
ATOM 1091 O O . ASN A 1 144 ? 14.360 4.452 -21.004 1.00 75.31 144 ASN A O 1
ATOM 1095 N N . ALA A 1 145 ? 14.697 5.332 -23.032 1.00 63.03 145 ALA A N 1
ATOM 1096 C CA . ALA A 1 145 ? 16.156 5.248 -22.948 1.00 63.03 145 ALA A CA 1
ATOM 1097 C C . ALA A 1 145 ? 16.762 6.020 -21.755 1.00 63.03 145 ALA A C 1
ATOM 1099 O O . ALA A 1 145 ? 17.840 5.664 -21.287 1.00 63.03 145 ALA A O 1
ATOM 1100 N N . ALA A 1 146 ? 16.078 7.055 -21.257 1.00 63.25 146 ALA A N 1
ATOM 1101 C CA . ALA A 1 146 ? 16.519 7.888 -20.139 1.00 63.25 146 ALA A CA 1
ATOM 1102 C C . ALA A 1 146 ? 15.859 7.517 -18.799 1.00 63.25 146 ALA A C 1
ATOM 1104 O O . ALA A 1 146 ? 16.356 7.901 -17.741 1.00 63.25 146 ALA A O 1
ATOM 1105 N N . PHE A 1 147 ? 14.745 6.783 -18.825 1.00 63.47 147 PHE A N 1
ATOM 1106 C CA . PHE A 1 147 ? 13.949 6.472 -17.647 1.00 63.47 147 PHE A CA 1
ATOM 1107 C C . PHE A 1 147 ? 13.463 5.022 -17.711 1.00 63.47 147 PHE A C 1
ATOM 1109 O O . PHE A 1 147 ? 12.750 4.671 -18.647 1.00 63.47 147 PHE A O 1
ATOM 1116 N N . PRO A 1 148 ? 13.750 4.166 -16.717 1.00 63.38 148 PRO A N 1
ATOM 1117 C CA . PRO A 1 148 ? 13.321 2.762 -16.738 1.00 63.38 148 PRO A CA 1
ATOM 1118 C C . PRO A 1 148 ? 11.791 2.567 -16.655 1.00 63.38 148 PRO A C 1
ATOM 1120 O O . PRO A 1 148 ? 11.320 1.431 -16.642 1.00 63.38 148 PRO A O 1
ATOM 1123 N N . GLY A 1 149 ? 11.017 3.656 -16.624 1.00 71.25 149 GLY A N 1
ATOM 1124 C CA . GLY A 1 149 ? 9.568 3.669 -16.455 1.00 71.25 149 GLY A CA 1
ATOM 1125 C C . GLY A 1 149 ? 9.165 3.575 -14.987 1.00 71.25 149 GLY A C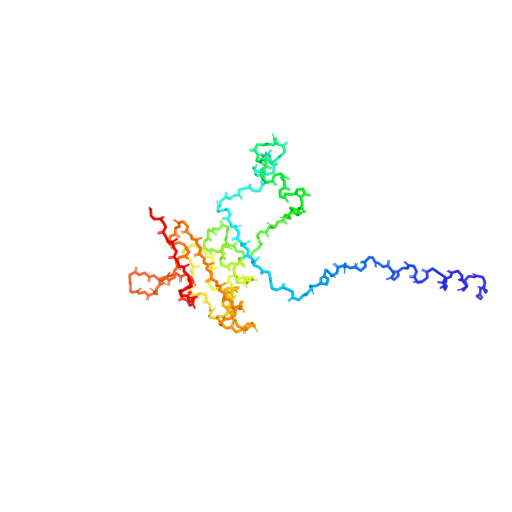 1
ATOM 1126 O O . GLY A 1 149 ? 9.996 3.391 -14.096 1.00 71.25 149 GLY A O 1
ATOM 1127 N N . GLY A 1 150 ? 7.872 3.721 -14.720 1.00 79.44 150 GLY A N 1
ATOM 1128 C CA . GLY A 1 150 ? 7.290 3.417 -13.416 1.00 79.44 150 GLY A CA 1
ATOM 1129 C C . GLY A 1 150 ? 6.891 1.939 -13.295 1.00 79.44 150 GLY A C 1
ATOM 1130 O O . GLY A 1 150 ? 6.667 1.275 -14.310 1.00 79.44 150 GLY A O 1
ATOM 1131 N N . PRO A 1 151 ? 6.759 1.384 -12.075 1.00 79.50 151 PRO A N 1
ATOM 1132 C CA . PRO A 1 151 ? 6.302 0.003 -11.908 1.00 79.50 151 PRO A CA 1
ATOM 1133 C C . PRO A 1 151 ? 4.851 -0.190 -12.383 1.00 79.50 151 PRO A C 1
ATOM 1135 O O . PRO A 1 151 ? 4.493 -1.292 -12.782 1.00 79.50 151 PRO A O 1
ATOM 1138 N N . TYR A 1 152 ? 4.038 0.872 -12.410 1.00 83.75 152 TYR A N 1
ATOM 1139 C CA . TYR A 1 152 ? 2.623 0.834 -12.797 1.00 83.75 152 TYR A CA 1
ATOM 1140 C C . TYR A 1 152 ? 2.386 1.141 -14.282 1.00 83.75 152 TYR A C 1
ATOM 1142 O O . TYR A 1 152 ? 1.288 1.502 -14.676 1.00 83.75 152 TYR A O 1
ATOM 1150 N N . HIS A 1 153 ? 3.397 0.983 -15.140 1.00 73.00 153 HIS A N 1
ATOM 1151 C CA . HIS A 1 153 ? 3.290 1.284 -16.572 1.00 73.00 153 HIS A CA 1
ATOM 1152 C C . HIS A 1 153 ? 2.073 0.646 -17.284 1.00 73.00 153 HIS A C 1
ATOM 1154 O O . HIS A 1 153 ? 1.524 1.237 -18.210 1.00 73.00 153 HIS A O 1
ATOM 1160 N N . PHE A 1 154 ? 1.631 -0.544 -16.858 1.00 67.94 154 PHE A N 1
ATOM 1161 C CA . PHE A 1 154 ? 0.500 -1.249 -17.476 1.00 67.94 154 PHE A CA 1
ATOM 1162 C C . PHE A 1 154 ? -0.870 -0.929 -16.859 1.00 67.94 154 PHE A C 1
ATOM 1164 O O . PHE A 1 154 ? -1.883 -1.422 -17.355 1.00 67.94 154 PHE A O 1
ATOM 1171 N N . SER A 1 155 ? -0.937 -0.104 -15.810 1.00 63.97 155 SER A N 1
ATOM 1172 C CA . SER A 1 155 ? -2.221 0.341 -15.269 1.00 63.97 155 SER A CA 1
ATOM 1173 C C . SER A 1 155 ? -2.839 1.415 -16.169 1.00 63.97 155 SER A C 1
ATOM 1175 O O . SER A 1 155 ? -2.166 2.367 -16.561 1.00 63.97 155 SER A O 1
ATOM 1177 N N . HIS A 1 156 ? -4.128 1.271 -16.493 1.00 56.62 156 HIS A N 1
ATOM 1178 C CA . HIS A 1 156 ? -4.875 2.278 -17.253 1.00 56.62 156 HIS A CA 1
ATOM 1179 C C . HIS A 1 156 ? -4.904 3.632 -16.527 1.00 56.62 156 HIS A C 1
ATOM 1181 O O . HIS A 1 156 ? -5.101 3.669 -15.312 1.00 56.62 156 HIS A O 1
ATOM 1187 N N . ALA A 1 157 ? -4.821 4.728 -17.291 1.00 51.56 157 ALA A N 1
ATOM 1188 C CA . ALA A 1 157 ? -5.063 6.094 -16.827 1.00 51.56 157 ALA A CA 1
ATOM 1189 C C . ALA A 1 157 ? -6.535 6.256 -16.397 1.00 51.56 157 ALA A C 1
ATOM 1191 O O . ALA A 1 157 ? -7.391 6.655 -17.179 1.00 51.56 157 ALA A O 1
ATOM 1192 N N . GLY A 1 158 ? -6.850 5.835 -15.171 1.00 43.31 158 GLY A N 1
ATOM 1193 C CA . GLY A 1 158 ? -8.142 6.077 -14.528 1.00 43.31 158 GLY A CA 1
ATOM 1194 C C . GLY A 1 158 ? -8.173 7.464 -13.902 1.00 43.31 158 GLY A C 1
ATOM 1195 O O . GLY A 1 158 ? -9.086 8.222 -14.184 1.00 43.31 158 GLY A O 1
ATOM 1196 N N . MET A 1 159 ? -7.123 7.816 -13.148 1.00 46.75 159 MET A N 1
ATOM 1197 C CA . MET A 1 159 ? -6.591 9.179 -13.000 1.00 46.75 159 MET A CA 1
ATOM 1198 C C . MET A 1 159 ? -5.309 9.127 -12.158 1.00 46.75 159 MET A C 1
ATOM 1200 O O . MET A 1 159 ? -5.356 8.631 -11.031 1.00 46.75 159 MET A O 1
ATOM 1204 N N . ASP A 1 160 ? -4.210 9.663 -12.696 1.00 49.62 160 ASP A N 1
ATOM 1205 C CA . ASP A 1 160 ? -2.957 9.941 -11.988 1.00 49.62 160 ASP A CA 1
ATOM 1206 C C . ASP A 1 160 ? -2.889 11.445 -11.712 1.00 49.62 160 ASP A C 1
ATOM 1208 O O . ASP A 1 160 ? -2.747 12.239 -12.645 1.00 49.62 160 ASP A O 1
ATOM 1212 N N . LEU A 1 161 ? -2.999 11.865 -10.449 1.00 41.44 161 LEU A N 1
ATOM 1213 C CA . LEU A 1 161 ? -2.753 13.264 -10.093 1.00 41.44 161 LEU A CA 1
ATOM 1214 C C . LEU A 1 161 ? -1.508 13.370 -9.221 1.00 41.44 161 LEU A C 1
ATOM 1216 O O . LEU A 1 161 ? -1.542 13.045 -8.035 1.00 41.44 161 LEU A O 1
ATOM 1220 N N . PHE A 1 162 ? -0.432 13.852 -9.843 1.00 43.62 162 PHE A N 1
ATOM 1221 C CA . PHE A 1 162 ? 0.799 14.273 -9.187 1.00 43.62 162 PHE A CA 1
ATOM 1222 C C . PHE A 1 162 ? 0.669 15.754 -8.835 1.00 43.62 162 PHE A C 1
ATOM 1224 O O . PHE A 1 162 ? 0.587 16.603 -9.723 1.00 43.62 162 PHE A O 1
ATOM 1231 N N . ILE A 1 163 ? 0.630 16.059 -7.542 1.00 32.34 163 ILE A N 1
ATOM 1232 C CA . ILE A 1 163 ? 0.762 17.428 -7.044 1.00 32.34 163 ILE A CA 1
ATOM 1233 C C . ILE A 1 163 ? 2.263 17.646 -6.831 1.00 32.34 163 ILE A C 1
ATOM 1235 O O . ILE A 1 163 ? 2.834 17.033 -5.931 1.00 32.34 163 ILE A O 1
ATOM 1239 N N . ASN A 1 164 ? 2.894 18.434 -7.707 1.00 33.69 164 ASN A N 1
ATOM 1240 C CA . ASN A 1 164 ? 4.250 18.952 -7.484 1.00 33.69 164 ASN A CA 1
ATOM 1241 C C . ASN A 1 164 ? 4.219 20.060 -6.431 1.00 33.69 164 ASN A C 1
ATOM 1243 O O . ASN A 1 164 ? 3.339 20.942 -6.559 1.00 33.69 164 ASN A O 1
#

Secondary structure (DSSP, 8-state):
--HHHHHHHHHHTGGGT-----------S----------TT--HHHHHHHHHTT--HHHHHHHHHS--------SS-SSHHHHHHHHHH---HHHH-B-SSSSB-PPPTT-SHHHHHHHTT-TTS----EEES-HHHH--PPP-SS----TTTTS--S-EEE--